Protein AF-A0A9P7GFZ6-F1 (afdb_monomer_lite)

pLDDT: mean 76.12, std 19.11, range [41.59, 96.75]

Sequence (183 aa):
ELFGAGADVANDGDVITSVVAVSLGPPPAAPASAPAAAATAALSIDDDQTDEDVDEEPVVALRHLRLRDYNPYAVSECAREAEDHESRHNSDHGPGRYGGHWTKGKGKGVEQVSWGTPRVVTEPTITNVRGVFQRDVTSRLPYVEVVSAEKFAVTDVMMDDSRLLLLKRGASGKLKRVDVLTM

Secondary structure (DSSP, 8-state):
------------------------PPPPPPPPPPPPPP---------------------PPPEEEEEEE--HHHHHHHHHHHHHHHHHHTT-----------------------TT--EEE-SPEEE--TTSSSS-EEE---EEEEEEEEEE--SEEEEETTEEEEEEE-TTS-EEEEEEEE-

Structure (mmCIF, N/CA/C/O backbone):
data_AF-A0A9P7GFZ6-F1
#
_entry.id   AF-A0A9P7GFZ6-F1
#
loop_
_atom_site.group_PDB
_atom_site.id
_atom_site.type_symbol
_atom_site.label_atom_id
_atom_site.label_alt_id
_atom_site.label_comp_id
_atom_site.label_asym_id
_atom_site.label_entity_id
_atom_site.label_seq_id
_atom_site.pdbx_PDB_ins_code
_atom_site.Cartn_x
_atom_site.Cartn_y
_atom_site.Cartn_z
_atom_site.occupancy
_atom_site.B_iso_or_equiv
_atom_site.auth_seq_id
_atom_site.auth_comp_id
_atom_site.auth_asym_id
_atom_site.auth_atom_id
_atom_site.pdbx_PDB_model_num
ATOM 1 N N . GLU A 1 1 ? 49.355 -1.752 -41.390 1.00 46.69 1 GLU A N 1
ATOM 2 C CA . GLU A 1 1 ? 48.531 -0.534 -41.246 1.00 46.69 1 GLU A CA 1
ATOM 3 C C . GLU A 1 1 ? 47.368 -0.874 -40.319 1.00 46.69 1 GLU A C 1
ATOM 5 O O . GLU A 1 1 ? 46.604 -1.773 -40.623 1.00 46.69 1 GLU A O 1
ATOM 10 N N . LEU A 1 2 ? 47.525 -0.516 -39.041 1.00 53.84 2 LEU A N 1
ATOM 11 C CA . LEU A 1 2 ? 46.698 0.458 -38.302 1.00 53.84 2 LEU A CA 1
ATOM 12 C C . LEU A 1 2 ? 45.518 -0.198 -37.559 1.00 53.84 2 LEU A C 1
ATOM 14 O O . LEU A 1 2 ? 44.380 -0.195 -38.013 1.00 53.84 2 LEU A O 1
ATOM 18 N N . PHE A 1 3 ? 45.825 -0.729 -36.369 1.00 50.31 3 PHE A N 1
ATOM 19 C CA . PHE A 1 3 ? 44.852 -0.926 -35.294 1.00 50.31 3 PHE A CA 1
ATOM 20 C C . PHE A 1 3 ? 44.505 0.450 -34.709 1.00 50.31 3 PHE A C 1
ATOM 22 O O . PHE A 1 3 ? 45.379 1.132 -34.173 1.00 50.31 3 PHE A O 1
ATOM 29 N N . GLY A 1 4 ? 43.248 0.869 -34.856 1.00 51.09 4 GLY A N 1
ATOM 30 C CA . GLY A 1 4 ? 42.714 2.095 -34.269 1.00 51.09 4 GLY A CA 1
ATOM 31 C C . GLY A 1 4 ? 42.323 1.873 -32.812 1.00 51.09 4 GLY A C 1
ATOM 32 O O . GLY A 1 4 ? 41.403 1.112 -32.522 1.00 51.09 4 GLY A O 1
ATOM 33 N N . ALA A 1 5 ? 43.057 2.531 -31.922 1.00 52.06 5 ALA A N 1
ATOM 34 C CA . ALA A 1 5 ? 42.802 2.645 -30.496 1.00 52.06 5 ALA A CA 1
ATOM 35 C C . ALA A 1 5 ? 41.829 3.798 -30.186 1.00 52.06 5 ALA A C 1
ATOM 37 O O . ALA A 1 5 ? 41.770 4.773 -30.933 1.00 52.06 5 ALA A O 1
ATOM 38 N N . GLY A 1 6 ? 41.179 3.720 -29.021 1.00 47.19 6 GLY A N 1
ATOM 39 C CA . GLY A 1 6 ? 40.825 4.902 -28.230 1.00 47.19 6 GLY A CA 1
ATOM 40 C C . GLY A 1 6 ? 39.340 5.247 -28.163 1.00 47.19 6 GLY A C 1
ATOM 41 O O . GLY A 1 6 ? 38.829 5.983 -29.000 1.00 47.19 6 GLY A O 1
ATOM 42 N N . ALA A 1 7 ? 38.681 4.802 -27.095 1.00 54.53 7 ALA A N 1
ATOM 43 C CA . ALA A 1 7 ? 37.520 5.488 -26.538 1.00 54.53 7 ALA A CA 1
ATOM 44 C C . ALA A 1 7 ? 37.674 5.507 -25.011 1.00 54.53 7 ALA A C 1
ATOM 46 O O . ALA A 1 7 ? 37.246 4.589 -24.314 1.00 54.53 7 ALA A O 1
ATOM 47 N N . ASP A 1 8 ? 38.352 6.542 -24.519 1.00 51.69 8 ASP A N 1
ATOM 48 C CA . ASP A 1 8 ? 38.373 6.912 -23.108 1.00 51.69 8 ASP A CA 1
ATOM 49 C C . ASP A 1 8 ? 36.999 7.483 -22.736 1.00 51.69 8 ASP A C 1
ATOM 51 O O . ASP A 1 8 ? 36.622 8.573 -23.169 1.00 51.69 8 ASP A O 1
ATOM 55 N N . VAL A 1 9 ? 36.233 6.739 -21.938 1.00 62.69 9 VAL A N 1
ATOM 56 C CA . VAL A 1 9 ? 35.044 7.257 -21.253 1.00 62.69 9 VAL A CA 1
ATOM 57 C C . VAL A 1 9 ? 35.479 7.655 -19.848 1.00 62.69 9 VAL A C 1
ATOM 59 O O . VAL A 1 9 ? 35.617 6.816 -18.960 1.00 62.69 9 VAL A O 1
ATOM 62 N N . ALA A 1 10 ? 35.729 8.951 -19.667 1.00 52.72 10 ALA A N 1
ATOM 63 C CA . ALA A 1 10 ? 35.908 9.558 -18.358 1.00 52.72 10 ALA A CA 1
ATOM 64 C C . ALA A 1 10 ? 34.576 9.493 -17.596 1.00 52.72 10 ALA A C 1
ATOM 66 O O . ALA A 1 10 ? 33.598 10.139 -17.969 1.00 52.72 10 ALA A O 1
ATOM 67 N N . ASN A 1 11 ? 34.540 8.670 -16.551 1.00 52.69 11 ASN A N 1
ATOM 68 C CA . ASN A 1 11 ? 33.437 8.579 -15.605 1.00 52.69 11 ASN A CA 1
ATOM 69 C C . ASN A 1 11 ? 33.873 9.278 -14.310 1.00 52.69 11 ASN A C 1
ATOM 71 O O . ASN A 1 11 ? 34.375 8.629 -13.393 1.00 52.69 11 ASN A O 1
ATOM 75 N N . ASP A 1 12 ? 33.729 10.603 -14.253 1.00 49.19 12 ASP A N 1
ATOM 76 C CA . ASP A 1 12 ? 33.887 11.373 -13.014 1.00 49.19 12 ASP A CA 1
ATOM 77 C C . ASP A 1 12 ? 32.634 11.182 -12.150 1.00 49.19 12 ASP A C 1
ATOM 79 O O . ASP A 1 12 ? 31.696 11.980 -12.137 1.00 49.19 12 ASP A O 1
ATOM 83 N N . GLY A 1 13 ? 32.605 10.044 -11.457 1.00 45.97 13 GLY A N 1
ATOM 84 C CA . GLY A 1 13 ? 31.629 9.735 -10.425 1.00 45.97 13 GLY A CA 1
ATOM 85 C C . GLY A 1 13 ? 31.933 10.509 -9.149 1.00 45.97 13 GLY A C 1
ATOM 86 O O . GLY A 1 13 ? 32.557 9.973 -8.236 1.00 45.97 13 GLY A O 1
ATOM 87 N N . ASP A 1 14 ? 31.449 11.746 -9.060 1.00 47.69 14 ASP A N 1
ATOM 88 C CA . ASP A 1 14 ? 31.382 12.480 -7.796 1.00 47.69 14 ASP A CA 1
ATOM 89 C C . ASP A 1 14 ? 30.144 12.009 -7.009 1.00 47.69 14 ASP A C 1
ATOM 91 O O . ASP A 1 14 ? 29.077 12.628 -6.990 1.00 47.69 14 ASP A O 1
ATOM 95 N N . VAL A 1 15 ? 30.251 10.815 -6.417 1.00 48.47 15 VAL A N 1
ATOM 96 C CA . VAL A 1 15 ? 29.259 10.291 -5.472 1.00 48.47 15 VAL A CA 1
ATOM 97 C C . VAL A 1 15 ? 29.505 10.975 -4.133 1.00 48.47 15 VAL A C 1
ATOM 99 O O . VAL A 1 15 ? 30.250 10.495 -3.280 1.00 48.47 15 VAL A O 1
ATOM 102 N N . ILE A 1 16 ? 28.858 12.121 -3.943 1.00 46.62 16 ILE A N 1
ATOM 103 C CA . ILE A 1 16 ? 28.856 12.839 -2.671 1.00 46.62 16 ILE A CA 1
ATOM 104 C C . ILE A 1 16 ? 27.973 12.062 -1.682 1.00 46.62 16 ILE A C 1
ATOM 106 O O . ILE A 1 16 ? 26.797 12.368 -1.475 1.00 46.62 16 ILE A O 1
ATOM 110 N N . THR A 1 17 ? 28.528 11.026 -1.053 1.00 48.56 17 THR A N 1
ATOM 111 C CA . THR A 1 17 ? 27.963 10.416 0.159 1.00 48.56 17 THR A CA 1
ATOM 112 C C . THR A 1 17 ? 28.033 11.437 1.293 1.00 48.56 17 THR A C 1
ATOM 114 O O . THR A 1 17 ? 29.009 11.521 2.034 1.00 48.56 17 THR A O 1
ATOM 117 N N . SER A 1 18 ? 26.993 12.262 1.414 1.00 48.00 18 SER A N 1
ATOM 118 C CA . SER A 1 18 ? 26.799 13.139 2.566 1.00 48.00 18 SER A CA 1
ATOM 119 C C . SER A 1 18 ? 26.448 12.283 3.784 1.00 48.00 18 SER A C 1
ATOM 121 O O . SER A 1 18 ? 25.297 11.911 4.007 1.00 48.00 18 SER A O 1
ATOM 123 N N . VAL A 1 19 ? 27.467 11.933 4.567 1.00 44.16 19 VAL A N 1
ATOM 124 C CA . VAL A 1 19 ? 27.297 11.350 5.899 1.00 44.16 19 VAL A CA 1
ATOM 125 C C . VAL A 1 19 ? 26.906 12.490 6.836 1.00 44.16 19 VAL A C 1
ATOM 127 O O . VAL A 1 19 ? 27.751 13.227 7.341 1.00 44.16 19 VAL A O 1
ATOM 130 N N . VAL A 1 20 ? 25.602 12.679 7.041 1.00 47.97 20 VAL A N 1
ATOM 131 C CA . VAL A 1 20 ? 25.098 13.584 8.076 1.00 47.97 20 VAL A CA 1
ATOM 132 C C . VAL A 1 20 ? 25.353 12.918 9.424 1.00 47.97 20 VAL A C 1
ATOM 134 O O . VAL A 1 20 ? 24.628 12.014 9.835 1.00 47.97 20 VAL A O 1
ATOM 137 N N . ALA A 1 21 ? 26.407 13.356 10.108 1.00 41.59 21 ALA A N 1
ATOM 138 C CA . ALA A 1 21 ? 26.644 13.011 11.500 1.00 41.59 21 ALA A CA 1
ATOM 139 C C . ALA A 1 21 ? 25.487 13.566 12.348 1.00 41.59 21 ALA A C 1
ATOM 141 O O . ALA A 1 21 ? 25.391 14.769 12.598 1.00 41.59 21 ALA A O 1
ATOM 142 N N . VAL A 1 22 ? 24.579 12.685 12.768 1.00 47.12 22 VAL A N 1
ATOM 143 C CA . VAL A 1 22 ? 23.537 13.009 13.744 1.00 47.12 22 VAL A CA 1
ATOM 144 C C . VAL A 1 22 ? 24.217 13.112 15.105 1.00 47.12 22 VAL A C 1
ATOM 146 O O . VAL A 1 22 ? 24.508 12.110 15.752 1.00 47.12 22 VAL A O 1
ATOM 149 N N . SER A 1 23 ? 24.516 14.343 15.518 1.00 52.78 23 SER A N 1
ATOM 150 C CA . SER A 1 23 ? 24.940 14.647 16.882 1.00 52.78 23 SER A CA 1
ATOM 151 C C . SER A 1 23 ? 23.769 14.368 17.824 1.00 52.78 23 SER A C 1
ATOM 153 O O . SER A 1 23 ? 22.806 15.134 17.891 1.00 52.78 23 SER A O 1
ATOM 155 N N . LEU A 1 24 ? 23.818 13.220 18.500 1.00 48.19 24 LEU A N 1
ATOM 156 C CA . LEU A 1 24 ? 22.898 12.867 19.573 1.00 48.19 24 LEU A CA 1
ATOM 157 C C . LEU A 1 24 ? 23.228 13.758 20.773 1.00 48.19 24 LEU A C 1
ATOM 159 O O . LEU A 1 24 ? 24.209 13.535 21.481 1.00 48.19 24 LEU A O 1
ATOM 163 N N . GLY A 1 25 ? 22.431 14.810 20.962 1.00 70.44 25 GLY A N 1
ATOM 164 C CA . GLY A 1 25 ? 22.487 15.631 22.166 1.00 70.44 25 GLY A CA 1
ATOM 165 C C . GLY A 1 25 ? 22.250 14.793 23.433 1.00 70.44 25 GLY A C 1
ATOM 166 O O . GLY A 1 25 ? 21.650 13.716 23.359 1.00 70.44 25 GLY A O 1
ATOM 167 N N . PRO A 1 26 ? 22.726 15.265 24.598 1.00 74.88 26 PRO A N 1
ATOM 168 C CA . PRO A 1 26 ? 22.585 14.543 25.855 1.00 74.88 26 PRO A CA 1
ATOM 169 C C . PRO A 1 26 ? 21.102 14.299 26.193 1.00 74.88 26 PRO A C 1
ATOM 171 O O . PRO A 1 26 ? 20.264 15.170 25.941 1.00 74.88 26 PRO A O 1
ATOM 174 N N . PRO A 1 27 ? 20.766 13.125 26.759 1.00 69.81 27 PRO A N 1
ATOM 175 C CA . PRO A 1 27 ? 19.390 12.767 27.074 1.00 69.81 27 PRO A CA 1
ATOM 176 C C . PRO A 1 27 ? 18.794 13.721 28.124 1.00 69.81 27 PRO A C 1
ATOM 178 O O . PRO A 1 27 ? 19.498 14.124 29.056 1.00 69.81 27 PRO A O 1
ATOM 181 N N . PRO A 1 28 ? 17.499 14.072 28.020 1.00 71.88 28 PRO A N 1
ATOM 182 C CA . PRO A 1 28 ? 16.813 14.817 29.066 1.00 71.88 28 PRO A CA 1
ATOM 183 C C . PRO A 1 28 ? 16.753 13.986 30.355 1.00 71.88 28 PRO A C 1
ATOM 185 O O . PRO A 1 28 ? 16.447 12.793 30.334 1.00 71.88 28 PRO A O 1
ATOM 188 N N . ALA A 1 29 ? 17.064 14.630 31.481 1.00 70.38 29 ALA A N 1
ATOM 189 C CA . ALA A 1 29 ? 17.036 14.027 32.807 1.00 70.38 29 ALA A CA 1
ATOM 190 C C . ALA A 1 29 ? 15.639 13.472 33.136 1.00 70.38 29 ALA A C 1
ATOM 192 O O . ALA A 1 29 ? 14.630 14.164 32.994 1.00 70.38 29 ALA A O 1
ATOM 193 N N . ALA A 1 30 ? 15.599 12.214 33.577 1.00 69.69 30 ALA A N 1
ATOM 194 C CA . ALA A 1 30 ? 14.380 11.518 33.965 1.00 69.69 30 ALA A CA 1
ATOM 195 C C . ALA A 1 30 ? 13.687 12.212 35.159 1.00 69.69 30 ALA A C 1
ATOM 197 O O . ALA A 1 30 ? 14.366 12.560 36.131 1.00 69.69 30 ALA A O 1
ATOM 198 N N . PRO A 1 31 ? 12.352 12.390 35.142 1.00 67.31 31 PRO A N 1
ATOM 199 C CA . PRO A 1 31 ? 11.617 12.846 36.314 1.00 67.31 31 PRO A CA 1
ATOM 200 C C . PRO A 1 31 ? 11.552 11.739 37.377 1.00 67.31 31 PRO A C 1
ATOM 202 O O . PRO A 1 31 ? 11.287 10.573 37.085 1.00 67.31 31 PRO A O 1
ATOM 205 N N . ALA A 1 32 ? 11.817 12.133 38.622 1.00 61.44 32 ALA A N 1
ATOM 206 C CA . ALA A 1 32 ? 11.846 11.272 39.793 1.00 61.44 32 ALA A CA 1
ATOM 207 C C . ALA A 1 32 ? 10.493 10.583 40.051 1.00 61.44 32 ALA A C 1
ATOM 209 O O . ALA A 1 32 ? 9.434 11.208 40.045 1.00 61.44 32 ALA A O 1
ATOM 210 N N . SER A 1 33 ? 10.573 9.279 40.316 1.00 56.53 33 SER A N 1
ATOM 211 C CA . SER A 1 33 ? 9.474 8.394 40.695 1.00 56.53 33 SER A CA 1
ATOM 212 C C . SER A 1 33 ? 8.893 8.784 42.060 1.00 56.53 33 SER A C 1
ATOM 214 O O . SER A 1 33 ? 9.604 8.763 43.063 1.00 56.53 33 SER A O 1
ATOM 216 N N . ALA A 1 34 ? 7.595 9.089 42.112 1.00 63.62 34 ALA A N 1
ATOM 217 C CA . ALA A 1 34 ? 6.839 9.236 43.355 1.00 63.62 34 ALA A CA 1
ATOM 218 C C . ALA A 1 34 ? 6.193 7.891 43.760 1.00 63.62 34 ALA A C 1
ATOM 220 O O . ALA A 1 34 ? 5.711 7.171 42.883 1.00 63.62 34 ALA A O 1
ATOM 221 N N . PRO A 1 35 ? 6.150 7.529 45.057 1.00 64.88 35 PRO A N 1
ATOM 222 C CA . PRO A 1 35 ? 5.451 6.336 45.525 1.00 64.88 35 PRO A CA 1
ATOM 223 C C . PRO A 1 35 ? 3.950 6.622 45.701 1.00 64.88 35 PRO A C 1
ATOM 225 O O . PRO A 1 35 ? 3.561 7.457 46.516 1.00 64.88 35 PRO A O 1
ATOM 228 N N . ALA A 1 36 ? 3.098 5.919 44.950 1.00 54.34 36 ALA A N 1
ATOM 229 C CA . ALA A 1 36 ? 1.649 5.954 45.139 1.00 54.34 36 ALA A CA 1
ATOM 230 C C . ALA A 1 36 ? 1.230 4.903 46.180 1.00 54.34 36 ALA A C 1
ATOM 232 O O . ALA A 1 36 ? 1.458 3.705 46.007 1.00 54.34 36 ALA A O 1
ATOM 233 N N . ALA A 1 37 ? 0.648 5.384 47.278 1.00 50.19 37 ALA A N 1
ATOM 234 C CA . ALA A 1 37 ? 0.127 4.590 48.380 1.00 50.19 37 ALA A CA 1
ATOM 235 C C . ALA A 1 37 ? -1.173 3.859 48.005 1.00 50.19 37 ALA A C 1
ATOM 237 O O . ALA A 1 37 ? -2.007 4.364 47.255 1.00 50.19 37 ALA A O 1
ATOM 238 N N . ALA A 1 38 ? -1.321 2.667 48.578 1.00 59.56 38 ALA A N 1
ATOM 239 C CA . ALA A 1 38 ? -2.474 1.790 48.466 1.00 59.56 38 ALA A CA 1
ATOM 240 C C . ALA A 1 38 ? -3.727 2.364 49.149 1.00 59.56 38 ALA A C 1
ATOM 242 O O . ALA A 1 38 ? -3.653 2.875 50.265 1.00 59.56 38 ALA A O 1
ATOM 243 N N . ALA A 1 39 ? -4.887 2.171 48.519 1.00 50.94 39 ALA A N 1
ATOM 244 C CA . ALA A 1 39 ? -6.184 2.194 49.186 1.00 50.94 39 ALA A CA 1
ATOM 245 C C . ALA A 1 39 ? -7.134 1.203 48.494 1.00 50.94 39 ALA A C 1
ATOM 247 O O . ALA A 1 39 ? -7.721 1.483 47.452 1.00 50.94 39 ALA A O 1
ATOM 248 N N . THR A 1 40 ? -7.246 0.015 49.083 1.00 53.53 40 THR A N 1
ATOM 249 C CA . THR A 1 40 ? -8.297 -0.976 48.833 1.00 53.53 40 THR A CA 1
ATOM 250 C C . THR A 1 40 ? -9.601 -0.488 49.457 1.00 53.53 40 THR A C 1
ATOM 252 O O . THR A 1 40 ? -9.716 -0.446 50.680 1.00 53.53 40 THR A O 1
ATOM 255 N N . ALA A 1 41 ? -10.587 -0.155 48.626 1.00 53.91 41 ALA A N 1
ATOM 256 C CA . ALA A 1 41 ? -11.975 0.015 49.038 1.00 53.91 41 ALA A CA 1
ATOM 257 C C . ALA A 1 41 ? -12.834 -0.976 48.244 1.00 53.91 41 ALA A C 1
ATOM 259 O O . ALA A 1 41 ? -12.891 -0.923 47.017 1.00 53.91 41 ALA A O 1
ATOM 260 N N . ALA A 1 42 ? -13.444 -1.917 48.964 1.00 55.69 42 ALA A N 1
ATOM 261 C CA . ALA A 1 42 ? -14.401 -2.873 48.435 1.00 55.69 42 ALA A CA 1
ATOM 262 C C . ALA A 1 42 ? -15.738 -2.159 48.188 1.00 55.69 42 ALA A C 1
ATOM 264 O O . ALA A 1 42 ? -16.342 -1.640 49.126 1.00 55.69 42 ALA A O 1
ATOM 265 N N . LEU A 1 43 ? -16.177 -2.134 46.931 1.00 52.75 43 LEU A N 1
ATOM 266 C CA . LEU A 1 43 ? -17.510 -1.702 46.522 1.00 52.75 43 LEU A CA 1
ATOM 267 C C . LEU A 1 43 ? -18.275 -2.929 46.026 1.00 52.75 43 LEU A C 1
ATOM 269 O O . LEU A 1 43 ? -17.923 -3.532 45.015 1.00 52.75 43 LEU A O 1
ATOM 273 N N . SER A 1 44 ? -19.295 -3.302 46.789 1.00 60.44 44 SER A N 1
ATOM 274 C CA . SER A 1 44 ? -20.381 -4.196 46.400 1.00 60.44 44 SER A CA 1
ATOM 275 C C . SER A 1 44 ? -21.237 -3.501 45.338 1.00 60.44 44 SER A C 1
ATOM 277 O O . SER A 1 44 ? -21.773 -2.425 45.603 1.00 60.44 44 SER A O 1
ATOM 279 N N . ILE A 1 45 ? -21.315 -4.092 44.144 1.00 65.38 45 ILE A N 1
ATOM 280 C CA . ILE A 1 45 ? -22.154 -3.630 43.033 1.00 65.38 45 ILE A CA 1
ATOM 281 C C . ILE A 1 45 ? -23.307 -4.625 42.897 1.00 65.38 45 ILE A C 1
ATOM 283 O O . ILE A 1 45 ? -23.086 -5.785 42.552 1.00 65.38 45 ILE A O 1
ATOM 287 N N . ASP A 1 46 ? -24.501 -4.145 43.234 1.00 57.91 46 ASP A N 1
ATOM 288 C CA . ASP A 1 46 ? -25.790 -4.800 43.037 1.00 57.91 46 ASP A CA 1
ATOM 289 C C . ASP A 1 46 ? -26.234 -4.728 41.562 1.00 57.91 46 ASP A C 1
ATOM 291 O O . ASP A 1 46 ? -26.131 -3.682 40.922 1.00 57.91 46 ASP A O 1
ATOM 295 N N . ASP A 1 47 ? -26.702 -5.882 41.082 1.00 56.12 47 ASP A N 1
ATOM 296 C CA . ASP A 1 47 ? -27.802 -6.158 40.145 1.00 56.12 47 ASP A CA 1
ATOM 297 C C . ASP A 1 47 ? -28.072 -5.248 38.923 1.00 56.12 47 ASP A C 1
ATOM 299 O O . ASP A 1 47 ? -28.661 -4.172 38.998 1.00 56.12 47 ASP A O 1
ATOM 303 N N . ASP A 1 48 ? -27.724 -5.818 37.765 1.00 61.97 48 ASP A N 1
ATOM 304 C CA . ASP A 1 48 ? -28.668 -6.226 36.709 1.00 61.97 48 ASP A CA 1
ATOM 305 C C . ASP A 1 48 ? -29.578 -5.160 36.071 1.00 61.97 48 ASP A C 1
ATOM 307 O O . ASP A 1 48 ? -30.805 -5.196 36.152 1.00 61.97 48 ASP A O 1
ATOM 311 N N . GLN A 1 49 ? -28.961 -4.262 35.304 1.00 55.97 49 GLN A N 1
ATOM 312 C CA . GLN A 1 49 ? -29.587 -3.696 34.107 1.00 55.97 49 GLN A CA 1
ATOM 313 C C . GLN A 1 49 ? -28.612 -3.840 32.940 1.00 55.97 49 GLN A C 1
ATOM 315 O O . GLN A 1 49 ? 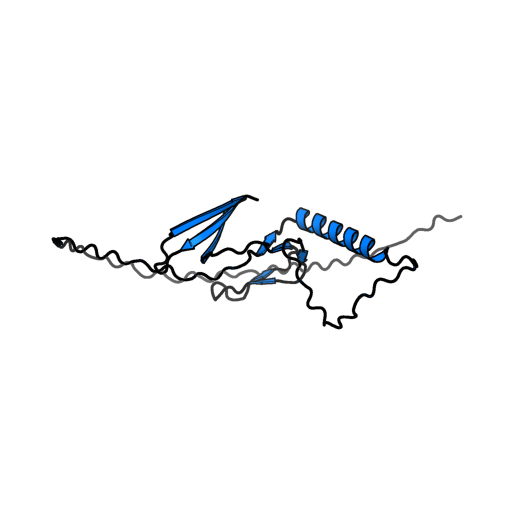-27.740 -3.003 32.719 1.00 55.97 49 GLN A O 1
ATOM 320 N N . THR A 1 50 ? -28.731 -4.950 32.212 1.00 61.31 50 THR A N 1
ATOM 321 C CA . THR A 1 50 ? -28.114 -5.098 30.891 1.00 61.31 50 THR A CA 1
ATOM 322 C C . THR A 1 50 ? -28.981 -4.359 29.878 1.00 61.31 50 THR A C 1
ATOM 324 O O . THR A 1 50 ? -29.726 -4.957 29.106 1.00 61.31 50 THR A O 1
ATOM 327 N N . ASP A 1 51 ? -28.904 -3.027 29.907 1.00 61.72 51 ASP A N 1
ATOM 328 C CA . ASP A 1 51 ? -29.214 -2.243 28.719 1.00 61.72 51 ASP A CA 1
ATOM 329 C C . ASP A 1 51 ? -28.245 -2.736 27.639 1.00 61.72 51 ASP A C 1
ATOM 331 O O . ASP A 1 51 ? -27.034 -2.516 27.714 1.00 61.72 51 ASP A O 1
ATOM 335 N N . GLU A 1 52 ? -28.757 -3.520 26.689 1.00 68.62 52 GLU A N 1
ATOM 336 C CA . GLU A 1 52 ? -28.024 -3.885 25.484 1.00 68.62 52 GLU A CA 1
ATOM 337 C C . GLU A 1 52 ? -27.821 -2.599 24.681 1.00 68.62 52 GLU A C 1
ATOM 339 O O . GLU A 1 52 ? -28.594 -2.276 23.779 1.00 68.62 52 GLU A O 1
ATOM 344 N N . ASP A 1 53 ? -26.799 -1.830 25.062 1.00 66.75 53 ASP A N 1
ATOM 345 C CA . ASP A 1 53 ? -26.256 -0.738 24.277 1.00 66.75 53 ASP A CA 1
ATOM 346 C C . ASP A 1 53 ? -25.905 -1.325 22.911 1.00 66.75 53 ASP A C 1
ATOM 348 O O . ASP A 1 53 ? -24.884 -1.993 22.723 1.00 66.75 53 ASP A O 1
ATOM 352 N N . VAL A 1 54 ? -26.814 -1.136 21.955 1.00 72.31 54 VAL A N 1
ATOM 353 C CA . VAL A 1 54 ? -26.590 -1.465 20.555 1.00 72.31 54 VAL A CA 1
ATOM 354 C C . VAL A 1 54 ? -25.473 -0.537 20.102 1.00 72.31 54 VAL A C 1
ATOM 356 O O . VAL A 1 54 ? -25.718 0.603 19.718 1.00 72.31 54 VAL A O 1
ATOM 359 N N . ASP A 1 55 ? -24.236 -1.019 20.224 1.00 68.50 55 ASP A N 1
ATOM 360 C CA . ASP A 1 55 ? -23.020 -0.359 19.768 1.00 68.50 55 ASP A CA 1
ATOM 361 C C . ASP A 1 55 ? -23.171 -0.046 18.272 1.00 68.50 55 ASP A C 1
ATOM 363 O O . ASP A 1 55 ? -22.821 -0.864 17.413 1.00 68.50 55 ASP A O 1
ATOM 367 N N . GLU A 1 56 ? -23.702 1.135 17.941 1.00 76.00 56 GLU A N 1
ATOM 368 C CA . GLU A 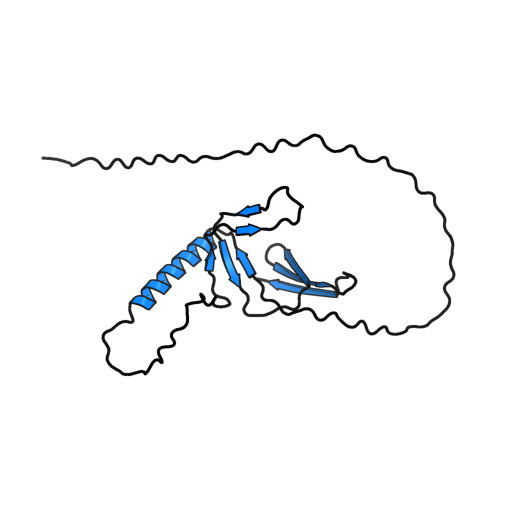1 56 ? -23.756 1.619 16.566 1.00 76.00 56 GLU A CA 1
ATOM 369 C C . GLU A 1 56 ? -22.325 1.646 16.027 1.00 76.00 56 GLU A C 1
ATOM 371 O O . GLU A 1 56 ? -21.461 2.413 16.470 1.00 76.00 56 GLU A O 1
ATOM 376 N N . GLU A 1 57 ? -22.036 0.743 15.088 1.00 70.62 57 GLU A N 1
ATOM 377 C CA . GLU A 1 57 ? -20.709 0.676 14.508 1.00 70.62 57 GLU A CA 1
ATOM 378 C C . GLU A 1 57 ? -20.420 1.977 13.755 1.00 70.62 57 GLU A C 1
ATOM 380 O O . GLU A 1 57 ? -21.210 2.384 12.896 1.00 70.62 57 GLU A O 1
ATOM 385 N N . PRO A 1 58 ? -19.276 2.632 14.023 1.00 75.25 58 PRO A N 1
ATOM 386 C CA . PRO A 1 58 ? -18.910 3.817 13.273 1.00 75.25 58 PRO A CA 1
ATOM 387 C C . PRO A 1 58 ? -18.809 3.451 11.791 1.00 75.25 58 PRO A C 1
ATOM 389 O O . PRO A 1 58 ? -18.137 2.486 11.421 1.00 75.25 58 PRO A O 1
ATOM 392 N N . VAL A 1 59 ? -19.464 4.234 10.934 1.00 82.81 59 VAL A N 1
ATOM 393 C CA . VAL A 1 59 ? -19.434 4.027 9.483 1.00 82.81 59 VAL A CA 1
ATOM 394 C C . VAL A 1 59 ? -18.015 4.297 8.974 1.00 82.81 59 VAL A C 1
ATOM 396 O O . VAL A 1 59 ? -17.614 5.439 8.744 1.00 82.81 59 VAL A O 1
ATOM 399 N N . VAL A 1 60 ? -17.223 3.236 8.812 1.00 86.69 60 VAL A N 1
ATOM 400 C CA . VAL A 1 60 ? -15.861 3.327 8.275 1.00 86.69 60 VAL A CA 1
ATOM 401 C C . VAL A 1 60 ? -15.930 3.444 6.754 1.00 86.69 60 VAL A C 1
ATOM 403 O O . VAL A 1 60 ? -16.431 2.555 6.066 1.00 86.69 60 VAL A O 1
ATOM 406 N N . ALA A 1 61 ? -15.398 4.539 6.209 1.00 91.06 61 ALA A N 1
ATOM 407 C CA . ALA A 1 61 ? -15.327 4.735 4.765 1.00 91.06 61 ALA A CA 1
ATOM 408 C C . ALA A 1 61 ? -14.460 3.655 4.092 1.00 91.06 61 ALA A C 1
ATOM 410 O O . ALA A 1 61 ? -13.336 3.392 4.522 1.00 91.06 61 ALA A O 1
ATOM 411 N N . LEU A 1 62 ? -14.967 3.085 2.998 1.00 94.19 62 LEU A N 1
ATOM 412 C CA . LEU A 1 62 ? -14.262 2.115 2.162 1.00 94.19 62 LEU A CA 1
ATOM 413 C C . LEU A 1 62 ? -13.082 2.768 1.423 1.00 94.19 62 LEU A C 1
ATOM 415 O O . LEU A 1 62 ? -13.256 3.793 0.760 1.00 94.19 62 LEU A O 1
ATOM 419 N N . ARG A 1 63 ? -11.890 2.164 1.498 1.00 93.62 63 ARG A N 1
ATOM 420 C CA . ARG A 1 63 ? -10.650 2.688 0.890 1.00 93.62 63 ARG A CA 1
ATOM 421 C C . ARG A 1 63 ? -9.909 1.615 0.098 1.00 93.62 63 ARG A C 1
ATOM 423 O O . ARG A 1 63 ? -9.951 0.447 0.461 1.00 93.62 63 ARG A O 1
ATOM 430 N N . HIS A 1 64 ? -9.209 2.019 -0.956 1.00 93.94 64 HIS A N 1
ATOM 431 C CA . HIS A 1 64 ? -8.266 1.144 -1.654 1.00 93.94 64 HIS A CA 1
ATOM 432 C C . HIS A 1 64 ? -6.953 1.048 -0.870 1.00 93.94 64 HIS A C 1
ATOM 434 O O . HIS A 1 64 ? -6.527 2.024 -0.246 1.00 93.94 64 HIS A O 1
ATOM 440 N N . LEU A 1 65 ? -6.307 -0.114 -0.921 1.00 93.81 65 LEU A N 1
ATOM 441 C CA . LEU A 1 65 ? -4.964 -0.321 -0.391 1.00 93.81 65 LEU A CA 1
ATOM 442 C C . LEU A 1 65 ? -3.943 0.078 -1.451 1.00 93.81 65 LEU A C 1
ATOM 444 O O . LEU A 1 65 ? -4.091 -0.269 -2.619 1.00 93.81 65 LEU A O 1
ATOM 448 N N . ARG A 1 66 ? -2.904 0.800 -1.036 1.00 93.38 66 ARG A N 1
ATOM 449 C CA . ARG A 1 66 ? -1.770 1.179 -1.883 1.00 93.38 66 ARG A CA 1
ATOM 450 C C . ARG A 1 66 ? -0.520 0.532 -1.309 1.00 93.38 66 ARG A C 1
ATOM 452 O O . ARG A 1 66 ? -0.071 0.918 -0.232 1.00 93.38 66 ARG A O 1
ATOM 459 N N . LEU A 1 67 ? -0.000 -0.457 -2.022 1.00 92.44 67 LEU A N 1
ATOM 460 C CA . LEU A 1 67 ? 1.186 -1.219 -1.657 1.00 92.44 67 LEU A CA 1
ATOM 461 C C . LEU A 1 67 ? 2.403 -0.617 -2.345 1.00 92.44 67 LEU A C 1
ATOM 463 O O . LEU A 1 67 ? 2.328 -0.231 -3.510 1.00 92.44 67 LEU A O 1
ATOM 467 N N . ARG A 1 68 ? 3.502 -0.514 -1.599 1.00 93.75 68 ARG A N 1
ATOM 468 C CA . ARG A 1 68 ? 4.793 -0.032 -2.089 1.00 93.75 68 ARG A CA 1
ATOM 469 C C . ARG A 1 68 ? 5.827 -1.118 -1.837 1.00 93.75 68 ARG A C 1
ATOM 471 O O . ARG A 1 68 ? 6.153 -1.372 -0.679 1.00 93.75 68 ARG A O 1
ATOM 478 N N . ASP A 1 69 ? 6.308 -1.742 -2.901 1.00 93.75 69 ASP A N 1
ATOM 479 C CA . ASP A 1 69 ? 7.336 -2.774 -2.849 1.00 93.75 69 ASP A CA 1
ATOM 480 C C . ASP A 1 69 ? 8.686 -2.195 -3.289 1.00 93.75 69 ASP A C 1
ATOM 482 O O . ASP A 1 69 ? 8.853 -1.747 -4.422 1.00 93.75 69 ASP A O 1
ATOM 486 N N . TYR A 1 70 ? 9.649 -2.185 -2.368 1.00 93.69 70 TYR A N 1
ATOM 487 C CA . TYR A 1 70 ? 11.010 -1.690 -2.600 1.00 93.69 70 TYR A CA 1
ATOM 488 C C . TYR A 1 70 ? 11.977 -2.803 -3.034 1.00 93.69 70 TYR A C 1
ATOM 490 O O . TYR A 1 70 ? 13.190 -2.586 -3.064 1.00 93.69 70 TYR A O 1
ATOM 498 N N . ASN A 1 71 ? 11.478 -4.002 -3.344 1.00 94.00 71 ASN A N 1
ATOM 499 C CA . ASN A 1 71 ? 12.294 -5.087 -3.863 1.00 94.00 71 ASN A CA 1
ATOM 500 C C . ASN A 1 71 ? 12.900 -4.699 -5.232 1.00 94.00 71 ASN A C 1
ATOM 502 O O . ASN A 1 71 ? 12.156 -4.489 -6.195 1.00 94.00 71 ASN A O 1
ATOM 506 N N . PRO A 1 72 ? 14.240 -4.640 -5.370 1.00 95.25 72 PRO A N 1
ATOM 507 C CA . PRO A 1 72 ? 14.883 -4.222 -6.617 1.00 95.25 72 PRO A CA 1
ATOM 508 C C . PRO A 1 72 ? 14.572 -5.151 -7.800 1.00 95.25 72 PRO A C 1
ATOM 510 O O . PRO A 1 72 ? 14.592 -4.707 -8.950 1.00 95.25 72 PRO A O 1
ATOM 513 N N . TYR A 1 73 ? 14.260 -6.425 -7.537 1.00 96.56 73 TYR A N 1
ATOM 514 C CA . TYR A 1 73 ? 13.872 -7.371 -8.582 1.00 96.56 73 TYR A CA 1
ATOM 515 C C . TYR A 1 73 ? 12.490 -7.038 -9.145 1.00 96.56 73 TYR A C 1
ATOM 517 O O . TYR A 1 73 ? 12.354 -6.921 -10.359 1.00 96.56 73 TYR A O 1
ATOM 525 N N . ALA A 1 74 ? 11.512 -6.766 -8.276 1.00 94.44 74 ALA A N 1
ATOM 526 C CA . ALA A 1 74 ? 10.171 -6.359 -8.691 1.00 94.44 74 ALA A CA 1
ATOM 527 C C . ALA A 1 74 ? 10.207 -5.064 -9.518 1.00 94.44 74 ALA A C 1
ATOM 529 O O . ALA A 1 74 ? 9.534 -4.956 -10.541 1.00 94.44 74 ALA A O 1
ATOM 530 N N . VAL A 1 75 ? 11.041 -4.095 -9.118 1.00 96.00 75 VAL A N 1
ATOM 531 C CA . VAL A 1 75 ? 11.253 -2.851 -9.879 1.00 96.00 75 VAL A CA 1
ATOM 532 C C . VAL A 1 75 ? 11.794 -3.145 -11.277 1.00 96.00 75 VAL A C 1
ATOM 534 O O . VAL A 1 75 ? 11.285 -2.604 -12.256 1.00 96.00 75 VAL A O 1
ATOM 537 N N . SER A 1 76 ? 12.808 -4.006 -11.375 1.00 96.06 76 SER A N 1
ATOM 538 C CA . SER A 1 76 ? 13.455 -4.339 -12.650 1.00 96.06 76 SER A CA 1
ATOM 539 C C . SER A 1 76 ? 12.514 -5.096 -13.592 1.00 96.06 76 SER A C 1
ATOM 541 O O . SER A 1 76 ? 12.474 -4.813 -14.788 1.00 96.06 76 SER A O 1
ATOM 543 N N . GLU A 1 77 ? 11.735 -6.038 -13.058 1.00 95.81 77 GLU A N 1
ATOM 544 C CA . GLU A 1 77 ? 10.734 -6.790 -13.819 1.00 95.81 77 GLU A CA 1
ATOM 545 C C . GLU A 1 77 ? 9.616 -5.877 -14.323 1.00 95.81 77 GLU A C 1
ATOM 547 O O . GLU A 1 77 ? 9.347 -5.852 -15.524 1.00 95.81 77 GLU A O 1
ATOM 552 N N . CYS A 1 78 ? 9.040 -5.060 -13.438 1.00 94.56 78 CYS A N 1
ATOM 553 C CA . CYS A 1 78 ? 7.972 -4.130 -13.792 1.00 94.56 78 CYS A CA 1
ATOM 554 C C . CYS A 1 78 ? 8.432 -3.079 -14.819 1.00 94.56 78 CYS A C 1
ATOM 556 O O . CYS A 1 78 ? 7.661 -2.718 -15.707 1.00 94.56 78 CYS A O 1
ATOM 558 N N . ALA A 1 79 ? 9.681 -2.606 -14.736 1.00 93.06 79 ALA A N 1
ATOM 559 C CA . ALA A 1 79 ? 10.248 -1.687 -15.724 1.00 93.06 79 ALA A CA 1
ATOM 560 C C . ALA A 1 79 ? 10.349 -2.334 -17.116 1.00 93.06 79 ALA A C 1
ATOM 562 O O . ALA A 1 79 ? 9.931 -1.735 -18.104 1.00 93.06 79 ALA A O 1
ATOM 563 N N . ARG A 1 80 ? 10.833 -3.580 -17.193 1.00 94.06 80 ARG A N 1
ATOM 564 C CA . ARG A 1 80 ? 10.947 -4.322 -18.458 1.00 94.06 80 ARG A CA 1
ATOM 565 C C . ARG A 1 80 ? 9.581 -4.610 -19.084 1.00 94.06 80 ARG A C 1
ATOM 567 O O . ARG A 1 80 ? 9.411 -4.477 -20.291 1.00 94.06 80 ARG A O 1
ATOM 574 N N . GLU A 1 81 ? 8.599 -4.981 -18.266 1.00 91.94 81 GLU A N 1
ATOM 575 C CA . GLU A 1 81 ? 7.226 -5.205 -18.732 1.00 91.94 81 GLU A CA 1
ATOM 576 C C . GLU A 1 81 ? 6.588 -3.925 -19.286 1.00 91.94 81 GLU A C 1
ATOM 578 O O . GLU A 1 81 ? 5.881 -3.975 -20.296 1.00 91.94 81 GLU A O 1
ATOM 583 N N . ALA A 1 82 ? 6.860 -2.771 -18.669 1.00 88.00 82 ALA A N 1
ATOM 584 C CA . ALA A 1 82 ? 6.378 -1.486 -19.164 1.00 88.00 82 ALA A CA 1
ATOM 585 C C . ALA A 1 82 ? 6.934 -1.163 -20.566 1.00 88.00 82 ALA A C 1
ATOM 587 O O . ALA A 1 82 ? 6.164 -0.784 -21.452 1.00 88.00 82 ALA A O 1
ATOM 588 N N . GLU A 1 83 ? 8.232 -1.389 -20.802 1.00 89.00 83 GLU A N 1
ATOM 589 C CA . GLU A 1 83 ? 8.872 -1.201 -22.116 1.00 89.00 83 GLU A CA 1
ATOM 590 C C . GLU A 1 83 ? 8.258 -2.115 -23.196 1.00 89.00 83 GLU A C 1
ATOM 592 O O . GLU A 1 83 ? 7.944 -1.675 -24.311 1.00 89.00 83 GLU A O 1
ATOM 597 N N . ASP A 1 84 ? 8.012 -3.383 -22.853 1.00 87.62 84 ASP A N 1
ATOM 598 C CA . ASP A 1 84 ? 7.387 -4.351 -23.757 1.00 87.62 84 ASP A CA 1
ATOM 599 C C . ASP A 1 84 ? 5.960 -3.920 -24.153 1.00 87.62 84 ASP A C 1
ATOM 601 O O . ASP A 1 84 ? 5.562 -4.063 -25.317 1.00 87.62 84 ASP A O 1
ATOM 605 N N . HIS A 1 85 ? 5.186 -3.354 -23.223 1.00 82.06 85 HIS A N 1
ATOM 606 C CA . HIS A 1 85 ? 3.828 -2.870 -23.484 1.00 82.06 85 HIS A CA 1
ATOM 607 C C . HIS A 1 85 ? 3.788 -1.639 -24.404 1.00 82.06 85 HIS A C 1
ATOM 609 O O . HIS A 1 85 ? 2.936 -1.576 -25.300 1.00 82.06 85 HIS A O 1
ATOM 615 N N . GLU A 1 86 ? 4.714 -0.693 -24.240 1.00 79.94 86 GLU A N 1
ATOM 616 C CA . GLU A 1 86 ? 4.811 0.488 -25.108 1.00 79.94 86 GLU A CA 1
ATOM 617 C C . GLU A 1 86 ? 5.164 0.109 -26.554 1.00 79.94 86 GLU A C 1
ATOM 619 O O . GLU A 1 86 ? 4.587 0.648 -27.506 1.00 79.94 86 GLU A O 1
ATOM 624 N N . SER A 1 87 ? 6.049 -0.877 -26.737 1.00 80.00 87 SER A N 1
ATOM 625 C CA . SER A 1 87 ? 6.450 -1.343 -28.070 1.00 80.00 87 SER A CA 1
ATOM 626 C C . SER A 1 87 ? 5.279 -1.941 -28.866 1.00 80.00 87 SER A C 1
ATOM 628 O O . SER A 1 87 ? 5.132 -1.688 -30.067 1.00 80.00 87 SER A O 1
ATOM 630 N N . ARG A 1 88 ? 4.385 -2.679 -28.193 1.00 79.19 88 ARG A N 1
ATOM 631 C CA . ARG A 1 88 ? 3.197 -3.288 -28.810 1.00 79.19 88 ARG A CA 1
ATOM 632 C C . ARG A 1 88 ? 2.179 -2.238 -29.228 1.00 79.19 88 ARG A C 1
ATOM 634 O O . AR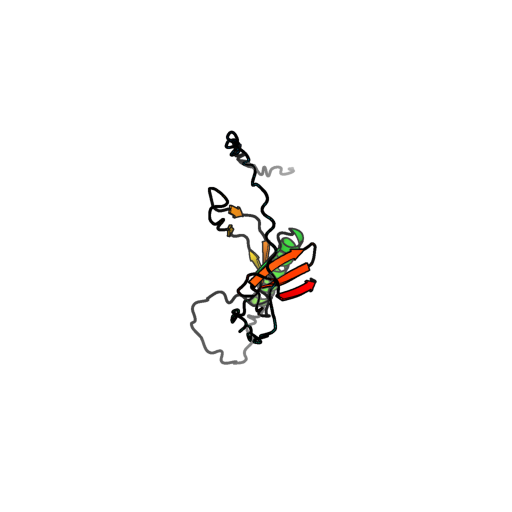G A 1 88 ? 1.655 -2.320 -30.336 1.00 79.19 88 ARG A O 1
ATOM 641 N N . HIS A 1 89 ? 1.949 -1.223 -28.398 1.00 67.81 89 HIS A N 1
ATOM 642 C CA . HIS A 1 89 ? 0.954 -0.192 -28.694 1.00 67.81 89 HIS A CA 1
ATOM 643 C C . HIS A 1 89 ? 1.353 0.715 -29.876 1.00 67.81 89 HIS A C 1
ATOM 645 O O . HIS A 1 89 ? 0.486 1.296 -30.529 1.00 67.81 89 HIS A O 1
ATOM 651 N N . ASN A 1 90 ? 2.648 0.804 -30.197 1.00 65.62 90 ASN A N 1
ATOM 652 C CA . ASN A 1 90 ? 3.148 1.579 -31.337 1.00 65.62 90 ASN A CA 1
ATOM 653 C C . ASN A 1 90 ? 3.081 0.840 -32.687 1.00 65.62 90 ASN A C 1
ATOM 655 O O . ASN A 1 90 ? 3.215 1.476 -33.732 1.00 65.62 90 ASN A O 1
ATOM 659 N N . SER A 1 91 ? 2.871 -0.482 -32.703 1.00 66.81 91 SER A N 1
ATOM 660 C CA . SER A 1 91 ? 2.887 -1.274 -33.948 1.00 66.81 91 SER A CA 1
ATOM 661 C C . SER A 1 91 ? 1.516 -1.441 -34.618 1.00 66.81 91 SER A C 1
ATOM 663 O O . SER A 1 91 ? 1.459 -1.826 -35.784 1.00 66.81 91 SER A O 1
ATOM 665 N N . ASP A 1 92 ? 0.423 -1.055 -33.950 1.00 58.47 92 ASP A N 1
ATOM 666 C CA . ASP A 1 92 ? -0.951 -1.214 -34.461 1.00 58.47 92 ASP A CA 1
ATOM 667 C C . ASP A 1 92 ? -1.454 -0.014 -35.298 1.00 58.47 92 ASP A C 1
ATOM 669 O O . ASP A 1 92 ? -2.634 0.120 -35.622 1.00 58.47 92 ASP A O 1
ATOM 673 N N . HIS A 1 93 ? -0.545 0.869 -35.721 1.00 58.41 93 HIS A N 1
ATOM 674 C CA . HIS A 1 93 ? -0.790 1.861 -36.777 1.00 58.41 93 HIS A CA 1
ATOM 675 C C . HIS A 1 93 ? -0.443 1.316 -38.166 1.00 58.41 93 HIS A C 1
ATOM 677 O O . HIS A 1 93 ? 0.148 2.000 -39.005 1.00 58.41 93 HIS A O 1
ATOM 683 N N . GLY A 1 94 ? -0.854 0.076 -38.437 1.00 53.88 94 GLY A N 1
ATOM 684 C CA . GLY A 1 94 ? -0.913 -0.421 -39.803 1.00 53.88 94 GLY A CA 1
ATOM 685 C C . GLY A 1 94 ? -1.841 0.474 -40.644 1.00 53.88 94 GLY A C 1
ATOM 686 O O . GLY A 1 94 ? -2.928 0.829 -40.181 1.00 53.88 94 GLY A O 1
ATOM 687 N N . PRO A 1 95 ? -1.471 0.850 -41.883 1.00 55.31 95 PRO A N 1
ATOM 688 C CA . PRO A 1 95 ? -2.346 1.574 -42.805 1.00 55.31 95 PRO A CA 1
ATOM 689 C C . PRO A 1 95 ? -3.452 0.637 -43.332 1.00 55.31 95 PRO A C 1
ATOM 691 O O . PRO A 1 95 ? -3.487 0.263 -44.502 1.00 55.31 95 PRO A O 1
ATOM 694 N N . GLY A 1 96 ? -4.349 0.206 -42.448 1.00 48.09 96 GLY A N 1
ATOM 695 C CA . GLY A 1 96 ? -5.386 -0.788 -42.699 1.00 48.09 96 GLY A CA 1
ATOM 696 C C . GLY A 1 96 ? -6.771 -0.175 -42.588 1.00 48.09 96 GLY A C 1
ATOM 697 O O . GLY A 1 96 ? -7.360 -0.115 -41.516 1.00 48.09 96 GLY A O 1
ATOM 698 N N . ARG A 1 97 ? -7.286 0.288 -43.725 1.00 53.88 97 ARG A N 1
ATOM 699 C CA . ARG A 1 97 ? -8.676 0.698 -43.957 1.00 53.88 97 ARG A CA 1
ATOM 700 C C . ARG A 1 97 ? -9.654 -0.301 -43.325 1.00 53.88 97 ARG A C 1
ATOM 702 O O . ARG A 1 97 ? -9.738 -1.386 -43.860 1.00 53.88 97 ARG A O 1
ATOM 709 N N . TYR A 1 98 ? -10.414 0.066 -42.295 1.00 49.16 98 TYR A N 1
ATOM 710 C CA . TYR A 1 98 ? -11.856 -0.215 -42.147 1.00 49.16 98 TYR A CA 1
ATOM 711 C C . TYR A 1 98 ? -12.394 0.651 -40.997 1.00 49.16 98 TYR A C 1
ATOM 713 O O . TYR A 1 98 ? -11.859 0.664 -39.893 1.00 49.16 98 TYR A O 1
ATOM 721 N N . GLY A 1 99 ? -13.404 1.465 -41.305 1.00 49.81 99 GLY A N 1
ATOM 722 C CA . GLY A 1 99 ? -13.899 2.533 -40.445 1.00 49.81 99 GLY A CA 1
ATOM 723 C C . GLY A 1 99 ? -14.577 2.030 -39.173 1.00 49.81 99 GLY A C 1
ATOM 724 O O . GLY A 1 99 ? -15.671 1.480 -39.224 1.00 49.81 99 GLY A O 1
ATOM 725 N N . GLY A 1 100 ? -13.958 2.311 -38.030 1.00 45.78 100 GLY A N 1
ATOM 726 C CA . GLY A 1 100 ? -14.606 2.346 -36.726 1.00 45.78 100 GLY A CA 1
ATOM 727 C C . GLY A 1 100 ? -14.571 3.780 -36.220 1.00 45.78 100 GLY A C 1
ATOM 728 O O . GLY A 1 100 ? -13.520 4.289 -35.851 1.00 45.78 100 GLY A O 1
ATOM 729 N N . HIS A 1 101 ? -15.717 4.450 -36.261 1.00 47.38 101 HIS A N 1
ATOM 730 C CA . HIS A 1 101 ? -15.932 5.804 -35.763 1.00 47.38 101 HIS A CA 1
ATOM 731 C C . HIS A 1 101 ? -15.597 5.880 -34.261 1.00 47.38 101 HIS A C 1
ATOM 733 O O . HIS A 1 101 ? -16.438 5.608 -33.405 1.00 47.38 101 HIS A O 1
ATOM 739 N N . TRP A 1 102 ? -14.352 6.229 -33.932 1.00 47.97 102 TRP A N 1
ATOM 740 C CA . TRP A 1 102 ? -13.937 6.548 -32.569 1.00 47.97 102 TRP A CA 1
ATOM 741 C C . TRP A 1 102 ? -14.199 8.028 -32.323 1.00 47.97 102 TRP A C 1
ATOM 743 O O . TRP A 1 102 ? -13.579 8.919 -32.908 1.00 47.97 102 TRP A O 1
ATOM 753 N N . THR A 1 103 ? -15.186 8.291 -31.476 1.00 44.72 103 THR A N 1
ATOM 754 C CA . THR A 1 103 ? -15.542 9.630 -31.025 1.00 44.72 103 THR A CA 1
ATOM 755 C C . THR A 1 103 ? -14.345 10.275 -30.340 1.00 44.72 103 THR A C 1
ATOM 757 O O . THR A 1 103 ? -13.874 9.817 -29.301 1.00 44.72 103 THR A O 1
ATOM 760 N N . LYS A 1 104 ? -13.872 11.364 -30.945 1.00 49.16 104 LYS A N 1
ATOM 761 C CA . LYS A 1 104 ? -12.789 12.242 -30.500 1.00 49.16 104 LYS A CA 1
ATOM 762 C C . LYS A 1 104 ? -13.159 12.932 -29.177 1.00 49.16 104 LYS A C 1
ATOM 764 O O . LYS A 1 104 ? -13.557 14.094 -29.159 1.00 49.16 104 LYS A O 1
ATOM 769 N N . GLY A 1 105 ? -13.051 12.204 -28.069 1.00 50.12 105 GLY A N 1
ATOM 770 C CA . GLY A 1 105 ? -13.197 12.723 -26.711 1.00 50.12 105 GLY A CA 1
ATOM 771 C C . GLY A 1 105 ? -11.946 13.488 -26.294 1.00 50.12 105 GLY A C 1
ATOM 772 O O . GLY A 1 105 ? -10.955 12.908 -25.869 1.00 50.12 105 GLY A O 1
ATOM 773 N N . LYS A 1 106 ? -11.982 14.810 -26.447 1.00 50.28 106 LYS A N 1
ATOM 774 C CA . LYS A 1 106 ? -10.917 15.758 -26.097 1.00 50.28 106 LYS A CA 1
ATOM 775 C C . LYS A 1 106 ? -10.875 15.962 -24.571 1.00 50.28 106 LYS A C 1
ATOM 777 O O . LYS A 1 106 ? -11.261 17.016 -24.079 1.00 50.28 106 LYS A O 1
ATOM 782 N N . GLY A 1 107 ? -10.479 14.939 -23.817 1.00 51.75 107 GLY A N 1
ATOM 783 C CA . GLY A 1 107 ? -10.296 15.007 -22.364 1.00 51.75 107 GLY A CA 1
ATOM 784 C C . GLY A 1 107 ? -8.819 15.152 -22.013 1.00 51.75 107 GLY A C 1
ATOM 785 O O . GLY A 1 107 ? -8.014 14.333 -22.440 1.00 51.75 107 GLY A O 1
ATOM 786 N N . LYS A 1 108 ? -8.453 16.200 -21.261 1.00 50.62 108 LYS A N 1
ATOM 787 C CA . LYS A 1 108 ? -7.128 16.341 -20.630 1.00 50.62 108 LYS A CA 1
ATOM 788 C C . LYS A 1 108 ? -6.778 15.022 -19.934 1.00 50.62 108 LYS A C 1
ATOM 790 O O . LYS A 1 108 ? -7.539 14.600 -19.068 1.00 50.62 108 LYS A O 1
ATOM 795 N N . GLY A 1 109 ? -5.663 14.408 -20.331 1.00 49.03 109 GLY A N 1
ATOM 796 C CA . GLY A 1 109 ? -5.155 13.156 -19.777 1.00 49.03 109 GLY A CA 1
ATOM 797 C C . GLY A 1 109 ? -4.837 13.307 -18.297 1.00 49.03 109 GLY A C 1
ATOM 798 O O . GLY A 1 109 ? -3.717 13.631 -17.921 1.00 49.03 109 GLY A O 1
ATOM 799 N N . VAL A 1 110 ? -5.846 13.109 -17.457 1.00 56.53 110 VAL A N 1
ATOM 800 C CA . VAL A 1 110 ? -5.618 12.627 -16.104 1.00 56.53 110 VAL A CA 1
ATOM 801 C C . VAL A 1 110 ? -5.150 11.201 -16.319 1.00 56.53 110 VAL A C 1
ATOM 803 O O . VAL A 1 110 ? -5.931 10.385 -16.805 1.00 56.53 110 VAL A O 1
ATOM 806 N N . GLU A 1 111 ? -3.863 10.956 -16.078 1.00 58.19 111 GLU A N 1
ATOM 807 C CA . GLU A 1 111 ? -3.262 9.626 -16.063 1.00 58.19 111 GLU A CA 1
ATOM 808 C C . GLU A 1 111 ? -4.180 8.725 -15.230 1.00 58.19 111 GLU A C 1
ATOM 810 O O . GLU A 1 111 ? -4.278 8.855 -14.007 1.00 58.19 111 GLU A O 1
ATOM 815 N N . GLN A 1 112 ? -4.990 7.923 -15.918 1.00 58.81 112 GLN A N 1
ATOM 816 C CA . GLN A 1 112 ? -5.992 7.099 -15.276 1.00 58.81 112 GLN A CA 1
ATOM 817 C C . GLN A 1 112 ? -5.200 5.955 -14.659 1.00 58.81 112 GLN A C 1
ATOM 819 O O . GLN A 1 112 ? -4.815 5.031 -15.366 1.00 58.81 112 GLN A O 1
ATOM 824 N N . VAL A 1 113 ? -4.876 6.069 -13.369 1.00 62.56 113 VAL A N 1
ATOM 825 C CA . VAL A 1 113 ? -4.195 5.005 -12.627 1.00 62.56 113 VAL A CA 1
ATOM 826 C C . VAL A 1 113 ? -5.053 3.755 -12.778 1.00 62.56 113 VAL A C 1
ATOM 828 O O . VAL A 1 113 ? -6.157 3.680 -12.231 1.00 62.56 113 VAL A O 1
ATOM 831 N N . SER A 1 114 ? -4.595 2.812 -13.597 1.00 71.44 114 SER A N 1
ATOM 832 C CA . SER A 1 114 ? -5.300 1.564 -13.820 1.00 71.44 114 SER A CA 1
ATOM 833 C C . SER A 1 114 ? -5.175 0.738 -12.548 1.00 71.44 114 SER A C 1
ATOM 835 O O . SER A 1 114 ? -4.088 0.343 -12.126 1.00 71.44 114 SER A O 1
ATOM 837 N N . TRP A 1 115 ? -6.308 0.538 -11.879 1.00 83.12 115 TRP A N 1
ATOM 838 C CA . TRP A 1 115 ? -6.377 -0.254 -10.656 1.00 83.12 115 TRP A CA 1
ATOM 839 C C . TRP A 1 115 ? -5.741 -1.630 -10.884 1.00 83.12 115 TRP A C 1
ATOM 841 O O . TRP A 1 115 ? -5.985 -2.266 -11.908 1.00 83.12 115 TRP A O 1
ATOM 851 N N . GLY A 1 116 ? -4.917 -2.082 -9.939 1.00 80.69 116 GLY A N 1
ATOM 852 C CA . GLY A 1 116 ? -4.239 -3.377 -9.999 1.00 80.69 116 GLY A CA 1
ATOM 853 C C . GLY A 1 116 ? -3.077 -3.484 -10.989 1.00 80.69 116 GLY A C 1
ATOM 854 O O . GLY A 1 116 ? -2.434 -4.526 -11.008 1.00 80.69 116 GLY A O 1
ATOM 855 N N . THR A 1 117 ? -2.774 -2.456 -11.789 1.00 88.94 117 THR A N 1
ATOM 856 C CA . THR A 1 117 ? -1.577 -2.473 -12.645 1.00 88.94 117 THR A CA 1
ATOM 857 C C . THR A 1 117 ? -0.363 -2.011 -11.839 1.00 88.94 117 THR A C 1
ATOM 859 O O . THR A 1 117 ? -0.407 -0.906 -11.290 1.00 88.94 117 THR A O 1
ATOM 862 N N . PRO A 1 118 ? 0.706 -2.820 -11.748 1.00 93.12 118 PRO A N 1
ATOM 863 C CA . PRO A 1 118 ? 1.954 -2.387 -11.139 1.00 93.12 118 PRO A CA 1
ATOM 864 C C . PRO A 1 118 ? 2.540 -1.185 -11.882 1.00 93.12 118 PRO A C 1
ATOM 866 O O . PRO A 1 118 ? 2.570 -1.155 -13.111 1.00 93.12 118 PRO A O 1
ATOM 869 N N . ARG A 1 119 ? 3.007 -0.185 -11.134 1.00 93.50 119 ARG A N 1
ATOM 870 C CA . ARG A 1 119 ? 3.701 0.987 -11.676 1.00 93.50 119 ARG A CA 1
ATOM 871 C C . ARG A 1 119 ? 5.027 1.174 -10.962 1.00 93.50 119 ARG A C 1
ATOM 873 O O . ARG A 1 119 ? 5.053 1.259 -9.737 1.00 93.50 119 ARG A O 1
ATOM 880 N N . VAL A 1 120 ? 6.109 1.335 -11.717 1.00 95.44 120 VAL A N 1
ATOM 881 C CA . VAL A 1 120 ? 7.381 1.790 -11.148 1.00 95.44 120 VAL A CA 1
ATOM 882 C C . VAL A 1 120 ? 7.284 3.281 -10.831 1.00 95.44 120 VAL A C 1
ATOM 884 O O . VAL A 1 120 ? 6.972 4.099 -11.695 1.00 95.44 120 VAL A O 1
ATOM 887 N N . VAL A 1 121 ? 7.550 3.633 -9.578 1.00 94.75 121 VAL A N 1
ATOM 888 C CA . VAL A 1 121 ? 7.656 5.012 -9.103 1.00 94.75 121 VAL A CA 1
ATOM 889 C C . VAL A 1 121 ? 9.128 5.314 -8.884 1.00 94.75 121 VAL A C 1
ATOM 891 O O . VAL A 1 121 ? 9.816 4.595 -8.160 1.00 94.75 121 VAL A O 1
ATOM 894 N N . THR A 1 122 ? 9.615 6.376 -9.519 1.00 95.56 122 THR A N 1
ATOM 895 C CA . THR A 1 122 ? 11.021 6.817 -9.418 1.00 95.56 122 THR A CA 1
ATOM 896 C C . THR A 1 122 ? 11.140 8.186 -8.755 1.00 95.56 122 THR A C 1
ATOM 898 O O . THR A 1 122 ? 12.217 8.601 -8.327 1.00 95.56 122 THR A O 1
ATOM 901 N N . GLU A 1 123 ? 10.019 8.889 -8.641 1.00 95.56 123 GLU A N 1
ATOM 902 C CA . GLU A 1 123 ? 9.926 10.211 -8.065 1.00 95.56 123 GLU A CA 1
ATOM 903 C C . GLU A 1 123 ? 10.155 10.176 -6.546 1.00 95.56 123 GLU A C 1
ATOM 905 O O . GLU A 1 123 ? 9.696 9.257 -5.857 1.00 95.56 123 GLU A O 1
ATOM 910 N N . PRO A 1 124 ? 10.815 11.204 -5.977 1.00 95.31 124 PRO A N 1
ATOM 911 C CA . PRO A 1 124 ? 10.976 11.304 -4.537 1.00 95.31 124 PRO A CA 1
ATOM 912 C C . PRO A 1 124 ? 9.627 11.313 -3.811 1.00 95.31 124 PRO A C 1
ATOM 914 O O . PRO A 1 124 ? 8.751 12.127 -4.105 1.00 95.31 124 PRO A O 1
ATOM 917 N N . THR A 1 125 ? 9.479 10.452 -2.808 1.00 93.38 125 THR A N 1
ATOM 918 C CA . THR A 1 125 ? 8.289 10.405 -1.954 1.00 93.38 125 THR A CA 1
ATOM 919 C C . THR A 1 125 ? 8.552 11.071 -0.617 1.00 93.38 125 THR A C 1
ATOM 921 O O . THR A 1 125 ? 9.585 10.846 0.009 1.00 93.38 125 THR A O 1
ATOM 924 N N . ILE A 1 126 ? 7.599 11.887 -0.164 1.00 95.06 126 ILE A N 1
ATOM 925 C CA . ILE A 1 126 ? 7.668 12.592 1.118 1.00 95.06 126 ILE A CA 1
ATOM 926 C C . ILE A 1 126 ? 6.643 11.972 2.065 1.00 95.06 126 ILE A C 1
ATOM 928 O O . ILE A 1 126 ? 5.440 11.983 1.796 1.00 95.06 126 ILE A O 1
ATOM 932 N N . THR A 1 127 ? 7.124 11.434 3.180 1.00 92.69 127 THR A N 1
ATOM 933 C CA . THR A 1 127 ? 6.295 10.898 4.258 1.00 92.69 127 THR A CA 1
ATOM 934 C C . THR A 1 127 ? 6.221 11.927 5.376 1.00 92.69 127 THR A C 1
ATOM 936 O O . THR A 1 127 ? 7.232 12.240 6.008 1.00 92.69 127 THR A O 1
ATOM 939 N N . ASN A 1 128 ? 5.014 12.438 5.625 1.00 94.38 128 ASN A N 1
ATOM 940 C CA . ASN A 1 128 ? 4.769 13.371 6.718 1.00 94.38 128 ASN A CA 1
ATOM 941 C C . ASN A 1 128 ? 4.875 12.640 8.061 1.00 94.38 128 ASN A C 1
ATOM 943 O O . ASN A 1 128 ? 4.103 11.723 8.345 1.00 94.38 128 ASN A O 1
ATOM 947 N N . VAL A 1 129 ? 5.822 13.069 8.886 1.00 92.81 129 VAL A N 1
ATOM 948 C CA . VAL A 1 129 ? 6.161 12.416 10.159 1.00 92.81 129 VAL A CA 1
ATOM 949 C C . VAL A 1 129 ? 5.379 12.945 11.359 1.00 92.81 129 VAL A C 1
ATOM 951 O O . VAL A 1 129 ? 5.613 12.502 12.480 1.00 92.81 129 VAL A O 1
ATOM 954 N N . ARG A 1 130 ? 4.477 13.914 11.154 1.00 92.50 130 ARG A N 1
ATOM 955 C CA . ARG A 1 130 ? 3.605 14.511 12.184 1.00 92.50 130 ARG A CA 1
ATOM 956 C C . ARG A 1 130 ? 4.328 14.879 13.489 1.00 92.50 130 ARG A C 1
ATOM 958 O O . ARG A 1 130 ? 3.787 14.702 14.575 1.00 92.50 130 ARG A O 1
ATOM 965 N N . GLY A 1 131 ? 5.553 15.392 13.378 1.00 90.81 131 GLY A N 1
ATOM 966 C CA . GLY A 1 131 ? 6.354 15.838 14.522 1.00 90.81 131 GLY A CA 1
ATOM 967 C C . GLY A 1 131 ? 7.147 14.746 15.247 1.00 90.81 131 GLY A C 1
ATOM 968 O O . GLY A 1 131 ? 7.812 15.061 16.228 1.00 90.81 131 GLY A O 1
ATOM 969 N N . VAL A 1 132 ? 7.136 13.492 14.775 1.00 94.00 132 VAL A N 1
ATOM 970 C CA . VAL A 1 132 ? 8.012 12.430 15.316 1.00 94.00 132 VAL A CA 1
ATOM 971 C C . VAL A 1 132 ? 9.483 12.705 14.985 1.00 94.00 132 VAL A C 1
ATOM 973 O O . VAL A 1 132 ? 10.366 12.449 15.799 1.00 94.00 132 VAL A O 1
ATOM 976 N N . PHE A 1 133 ? 9.750 13.278 13.809 1.00 94.06 133 PHE A N 1
ATOM 977 C CA . PHE A 1 133 ? 11.079 13.738 13.406 1.00 94.06 133 PHE A CA 1
ATOM 978 C C . PHE A 1 133 ? 11.070 15.251 13.166 1.00 94.06 133 PHE A C 1
ATOM 980 O O . PHE A 1 133 ? 10.026 15.847 12.905 1.00 94.06 133 PHE A O 1
ATOM 987 N N . GLN A 1 134 ? 12.253 15.874 13.218 1.00 96.06 134 GLN A N 1
ATOM 988 C CA . GLN A 1 134 ? 12.409 17.317 12.976 1.00 96.06 134 GLN A CA 1
ATOM 989 C C . GLN A 1 134 ? 12.040 17.732 11.543 1.00 96.06 134 GLN A C 1
ATOM 991 O O . GLN A 1 134 ? 11.724 18.894 11.299 1.00 96.06 134 GLN A O 1
ATOM 996 N N . ARG A 1 135 ? 12.139 16.804 10.586 1.00 96.69 135 ARG A N 1
ATOM 997 C CA . ARG A 1 135 ? 11.859 17.012 9.162 1.00 96.69 135 ARG A CA 1
ATOM 998 C C . ARG A 1 135 ? 11.115 15.803 8.613 1.00 96.69 135 ARG A C 1
ATOM 1000 O O . ARG A 1 135 ? 11.280 14.698 9.131 1.00 96.69 135 ARG A O 1
ATOM 1007 N N . ASP A 1 136 ? 10.351 16.016 7.549 1.00 96.50 136 ASP A N 1
ATOM 1008 C CA . ASP A 1 136 ? 9.703 14.930 6.821 1.00 96.50 136 ASP A CA 1
ATOM 1009 C C . ASP A 1 136 ? 10.733 13.976 6.208 1.00 96.50 136 ASP A C 1
ATOM 1011 O O . ASP A 1 136 ? 11.814 14.379 5.765 1.00 96.50 136 ASP A O 1
ATOM 1015 N N . VAL A 1 137 ? 10.382 12.691 6.169 1.00 95.31 137 VAL A N 1
ATOM 1016 C CA . VAL A 1 137 ? 11.239 11.660 5.582 1.00 95.31 137 VAL A CA 1
ATOM 1017 C C . VAL A 1 137 ? 11.026 11.669 4.078 1.00 95.31 137 VAL A C 1
ATOM 1019 O O . VAL A 1 137 ? 9.921 11.413 3.602 1.00 95.31 137 VAL A O 1
ATOM 1022 N N . THR A 1 138 ? 12.088 11.958 3.328 1.00 96.12 138 THR A N 1
ATOM 1023 C CA . THR A 1 138 ? 12.075 11.896 1.862 1.00 96.12 138 THR A CA 1
ATOM 1024 C C . THR A 1 138 ? 12.804 10.641 1.397 1.00 96.12 138 THR A C 1
ATOM 1026 O O . THR A 1 138 ? 13.998 10.502 1.658 1.00 96.12 138 THR A O 1
ATOM 1029 N N . SER A 1 139 ? 12.112 9.744 0.696 1.00 94.00 139 SER A N 1
ATOM 1030 C CA . SER A 1 139 ? 12.721 8.590 0.027 1.00 94.00 139 SER A CA 1
ATOM 1031 C C . SER A 1 139 ? 12.919 8.894 -1.454 1.00 94.00 139 SER A C 1
ATOM 1033 O O . SER A 1 139 ? 12.043 9.468 -2.094 1.00 94.00 139 SER A O 1
ATOM 1035 N N . ARG A 1 140 ? 14.074 8.509 -2.002 1.00 95.56 140 ARG A N 1
ATOM 1036 C CA . ARG A 1 140 ? 14.377 8.560 -3.446 1.00 95.56 140 ARG A CA 1
ATOM 1037 C C . ARG A 1 140 ? 14.584 7.168 -4.042 1.00 95.56 140 ARG A C 1
ATOM 1039 O O . ARG A 1 140 ? 15.105 7.050 -5.145 1.00 95.56 140 ARG A O 1
ATOM 1046 N N . LEU A 1 141 ? 14.264 6.123 -3.281 1.00 95.69 141 LEU A N 1
ATOM 1047 C CA . LEU A 1 141 ? 14.412 4.754 -3.751 1.00 95.69 141 LEU A CA 1
ATOM 1048 C C . LEU A 1 141 ? 13.265 4.433 -4.710 1.00 95.69 141 LEU A C 1
ATOM 1050 O O . LEU A 1 141 ? 12.113 4.639 -4.318 1.00 95.69 141 LEU A O 1
ATOM 1054 N N . PRO A 1 142 ? 13.561 3.930 -5.920 1.00 96.12 142 PRO A N 1
ATOM 1055 C CA . PRO A 1 142 ? 12.535 3.408 -6.802 1.00 96.12 142 PRO A CA 1
ATOM 1056 C C . PRO A 1 142 ? 11.757 2.284 -6.124 1.00 96.12 142 PRO A C 1
ATOM 1058 O O . PRO A 1 142 ? 12.330 1.493 -5.370 1.00 96.12 142 PRO A O 1
ATOM 1061 N N . TYR A 1 143 ? 10.461 2.208 -6.395 1.00 96.25 143 TYR A N 1
ATOM 1062 C CA . TYR A 1 143 ? 9.603 1.159 -5.857 1.00 96.25 143 TYR A CA 1
ATOM 1063 C C . TYR A 1 143 ? 8.473 0.830 -6.824 1.00 96.25 143 TYR A C 1
ATOM 1065 O O . TYR A 1 143 ? 8.097 1.649 -7.662 1.00 96.25 143 T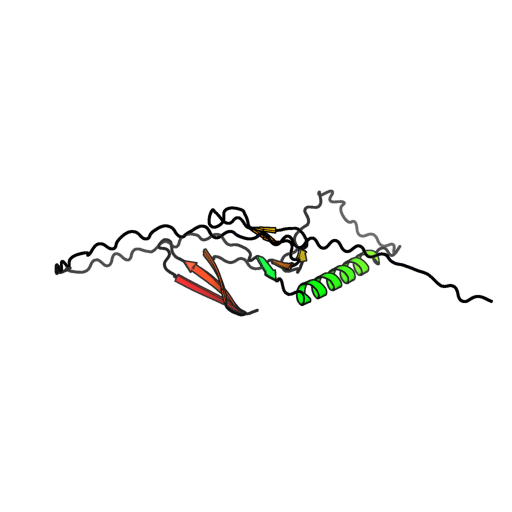YR A O 1
ATOM 1073 N N . VAL A 1 144 ? 7.922 -0.372 -6.701 1.00 96.06 144 VAL A N 1
ATOM 1074 C CA . VAL A 1 144 ? 6.714 -0.770 -7.419 1.00 96.06 144 VAL A CA 1
ATOM 1075 C C . VAL A 1 144 ? 5.505 -0.422 -6.576 1.00 96.06 144 VAL A C 1
ATOM 1077 O O . VAL A 1 144 ? 5.429 -0.726 -5.386 1.00 96.06 144 VAL A O 1
ATOM 1080 N N . GLU A 1 145 ? 4.544 0.230 -7.203 1.00 95.00 145 GLU A N 1
ATOM 1081 C CA . GLU A 1 145 ? 3.284 0.593 -6.599 1.00 95.00 145 GLU A CA 1
ATOM 1082 C C . GLU A 1 145 ? 2.141 -0.225 -7.180 1.00 95.00 145 GLU A C 1
ATOM 1084 O O . GLU A 1 145 ? 1.967 -0.279 -8.397 1.00 95.00 145 GLU A O 1
ATOM 1089 N N . VAL A 1 146 ? 1.326 -0.808 -6.301 1.00 93.62 146 VAL A N 1
ATOM 1090 C CA . VAL A 1 146 ? 0.101 -1.517 -6.684 1.00 93.62 146 VAL A CA 1
ATOM 1091 C C . VAL A 1 146 ? -1.058 -0.986 -5.856 1.00 93.62 146 VAL A C 1
ATOM 1093 O O . VAL A 1 146 ? -0.991 -0.928 -4.626 1.00 93.62 146 VAL A O 1
ATOM 1096 N N . VAL A 1 147 ? -2.143 -0.601 -6.526 1.00 94.00 147 VAL A N 1
ATOM 1097 C CA . VAL A 1 147 ? -3.381 -0.178 -5.864 1.00 94.00 147 VAL A CA 1
ATOM 1098 C C . VAL A 1 147 ? -4.422 -1.280 -5.996 1.00 94.00 147 VAL A C 1
ATOM 1100 O O . VAL A 1 147 ? -4.720 -1.716 -7.107 1.00 94.00 147 VAL A O 1
ATOM 1103 N N . SER A 1 148 ? -4.988 -1.727 -4.876 1.00 93.69 148 SER A N 1
ATOM 1104 C CA . SER A 1 148 ? -5.989 -2.792 -4.870 1.00 93.69 148 SER A CA 1
ATOM 1105 C C . SER A 1 148 ? -7.227 -2.388 -5.669 1.00 93.69 148 SER A C 1
ATOM 1107 O O . SER A 1 148 ? -7.708 -1.260 -5.566 1.00 93.69 148 SER A O 1
ATOM 1109 N N . ALA A 1 149 ? -7.792 -3.326 -6.428 1.00 91.62 149 ALA A N 1
ATOM 1110 C CA . ALA A 1 149 ? -9.091 -3.122 -7.069 1.00 91.62 149 ALA A CA 1
ATOM 1111 C C . ALA A 1 149 ? -10.232 -3.124 -6.035 1.00 91.62 149 ALA A C 1
ATOM 1113 O O . ALA A 1 149 ? -11.178 -2.344 -6.134 1.00 91.62 149 ALA A O 1
ATOM 1114 N N . GLU A 1 150 ? -10.112 -3.971 -5.011 1.00 93.75 150 GLU A N 1
ATOM 1115 C CA . GLU A 1 150 ? -11.065 -4.058 -3.908 1.00 93.75 150 GLU A CA 1
ATOM 1116 C C . GLU A 1 150 ? -10.908 -2.887 -2.927 1.00 93.75 150 GLU A C 1
ATOM 1118 O O . GLU A 1 150 ? -9.810 -2.344 -2.743 1.00 93.75 150 GLU A O 1
ATOM 1123 N N . LYS A 1 151 ? -12.024 -2.496 -2.300 1.00 94.88 151 LYS A N 1
ATOM 1124 C 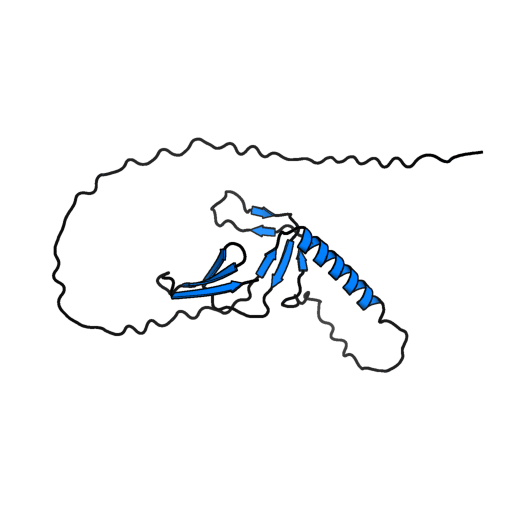CA . LYS A 1 151 ? -12.062 -1.503 -1.227 1.00 94.88 151 LYS A CA 1
ATOM 1125 C C . LYS A 1 151 ? -12.303 -2.174 0.118 1.00 94.88 151 LYS A C 1
ATOM 1127 O O . LYS A 1 151 ? -13.166 -3.034 0.241 1.00 94.88 151 LYS A O 1
ATOM 1132 N N . PHE A 1 152 ? -11.637 -1.669 1.147 1.00 95.19 152 PHE A N 1
ATOM 1133 C CA . PHE A 1 152 ? -11.654 -2.229 2.490 1.00 95.19 152 PHE A CA 1
ATOM 1134 C C . PHE A 1 152 ? -12.176 -1.204 3.499 1.00 95.19 152 PHE A C 1
ATOM 1136 O O . PHE A 1 152 ? -11.811 -0.027 3.458 1.00 95.19 152 PHE A O 1
ATOM 1143 N N . ALA A 1 153 ? -13.040 -1.651 4.413 1.00 95.00 153 ALA A N 1
ATOM 1144 C CA . ALA A 1 153 ? -13.532 -0.857 5.541 1.00 95.00 153 ALA A CA 1
ATOM 1145 C C . ALA A 1 153 ? -12.610 -1.075 6.744 1.00 95.00 153 ALA A C 1
ATOM 1147 O O . ALA A 1 153 ? -12.930 -1.860 7.633 1.00 95.00 153 ALA A O 1
ATOM 1148 N N . VAL A 1 154 ? -11.432 -0.453 6.736 1.00 94.62 154 VAL A N 1
ATOM 1149 C CA . VAL A 1 154 ? -10.387 -0.681 7.748 1.00 94.62 154 VAL A CA 1
ATOM 1150 C C . VAL A 1 154 ? -10.008 0.618 8.437 1.00 94.62 154 VAL A C 1
ATOM 1152 O O . VAL A 1 154 ? -10.007 1.686 7.823 1.00 94.62 154 VAL A O 1
ATOM 1155 N N . THR A 1 155 ? -9.695 0.524 9.726 1.00 93.31 155 THR A N 1
ATOM 1156 C CA . THR A 1 155 ? -9.204 1.665 10.506 1.00 93.31 155 THR A CA 1
ATOM 1157 C C . THR A 1 155 ? -7.690 1.776 10.440 1.00 93.31 155 THR A C 1
ATOM 1159 O O . THR A 1 155 ? -7.169 2.886 10.461 1.00 93.31 155 THR A O 1
ATOM 1162 N N . ASP A 1 156 ? -7.000 0.637 10.370 1.00 93.50 156 ASP A N 1
ATOM 1163 C CA . ASP A 1 156 ? -5.544 0.576 10.403 1.00 93.50 156 ASP A CA 1
ATOM 1164 C C . ASP A 1 156 ? -5.030 -0.596 9.558 1.00 93.50 156 ASP A C 1
ATOM 1166 O O . ASP A 1 156 ? -5.757 -1.569 9.325 1.00 93.50 156 ASP A O 1
ATOM 1170 N N . VAL A 1 157 ? -3.791 -0.488 9.087 1.00 94.06 157 VAL A N 1
ATOM 1171 C CA . VAL A 1 157 ? -3.132 -1.500 8.254 1.00 94.06 157 VAL A CA 1
ATOM 1172 C C . VAL A 1 157 ? -1.760 -1.778 8.838 1.00 94.06 157 VAL A C 1
ATOM 1174 O O . VAL A 1 157 ? -0.940 -0.875 8.979 1.00 94.06 157 VAL A O 1
ATOM 1177 N N . MET A 1 158 ? -1.507 -3.042 9.148 1.00 93.88 158 MET A N 1
ATOM 1178 C CA . MET A 1 158 ? -0.199 -3.521 9.574 1.00 93.88 158 MET A CA 1
ATOM 1179 C C . MET A 1 158 ? 0.330 -4.537 8.564 1.00 93.88 158 MET A C 1
ATOM 1181 O O . MET A 1 158 ? -0.433 -5.156 7.826 1.00 93.88 158 MET A O 1
ATOM 1185 N N . MET A 1 159 ? 1.645 -4.698 8.529 1.00 92.69 159 MET A N 1
ATOM 1186 C CA . MET A 1 159 ? 2.326 -5.685 7.699 1.00 92.69 159 MET A CA 1
ATOM 1187 C C . MET A 1 159 ? 3.135 -6.596 8.621 1.00 92.69 159 MET A C 1
ATOM 1189 O O . MET A 1 159 ? 3.824 -6.093 9.508 1.00 92.69 159 MET A O 1
ATOM 1193 N N . ASP A 1 160 ? 3.008 -7.906 8.430 1.00 93.88 160 ASP A N 1
ATOM 1194 C CA . ASP A 1 160 ? 3.644 -8.950 9.238 1.00 93.88 160 ASP A CA 1
ATOM 1195 C C . ASP A 1 160 ? 4.231 -10.021 8.315 1.00 93.88 160 ASP A C 1
ATOM 1197 O O . ASP A 1 160 ? 3.483 -10.708 7.617 1.00 93.88 160 ASP A O 1
ATOM 1201 N N . ASP A 1 161 ? 5.560 -10.124 8.271 1.00 89.50 161 ASP A N 1
ATOM 1202 C CA . ASP A 1 161 ? 6.326 -10.942 7.323 1.00 89.50 161 ASP A CA 1
ATOM 1203 C C . ASP A 1 161 ? 5.842 -10.800 5.863 1.00 89.50 161 ASP A C 1
ATOM 1205 O O . ASP A 1 161 ? 6.213 -9.857 5.164 1.00 89.50 161 ASP A O 1
ATOM 1209 N N . SER A 1 162 ? 4.998 -11.728 5.399 1.00 87.12 162 SER A N 1
ATOM 1210 C CA . SER A 1 162 ? 4.420 -11.785 4.047 1.00 87.12 162 SER A CA 1
ATOM 1211 C C . SER A 1 162 ? 2.907 -11.534 4.010 1.00 87.12 162 SER A C 1
ATOM 1213 O O . SER A 1 162 ? 2.223 -11.907 3.053 1.00 87.12 162 SER A O 1
ATOM 1215 N N . ARG A 1 163 ? 2.347 -10.948 5.071 1.00 92.62 163 ARG A N 1
ATOM 1216 C CA . ARG A 1 163 ? 0.903 -10.788 5.262 1.00 92.62 163 ARG A CA 1
ATOM 1217 C C . ARG A 1 163 ? 0.544 -9.342 5.547 1.00 92.62 163 ARG A C 1
ATOM 1219 O O . ARG A 1 163 ? 1.237 -8.635 6.276 1.00 92.62 163 ARG A O 1
ATOM 1226 N N . LEU A 1 164 ? -0.594 -8.921 5.013 1.00 93.94 164 LEU A N 1
ATOM 1227 C CA . LEU A 1 164 ? -1.215 -7.650 5.359 1.00 93.94 164 LEU A CA 1
ATOM 1228 C C . LEU A 1 164 ? -2.320 -7.917 6.374 1.00 93.94 164 LEU A C 1
ATOM 1230 O O . LEU A 1 164 ? -3.241 -8.697 6.128 1.00 93.94 164 LEU A O 1
ATOM 1234 N N . LEU A 1 165 ? -2.223 -7.254 7.518 1.00 96.19 165 LEU A N 1
ATOM 1235 C CA . LEU A 1 165 ? -3.200 -7.306 8.591 1.00 96.19 165 LEU A CA 1
ATOM 1236 C C . LEU A 1 165 ? -4.080 -6.063 8.504 1.00 96.19 165 LEU A C 1
ATOM 1238 O O . LEU A 1 165 ? -3.647 -4.934 8.739 1.00 96.19 165 LEU A O 1
ATOM 1242 N N . LEU A 1 166 ? -5.338 -6.284 8.163 1.00 96.12 166 LEU A N 1
ATOM 1243 C CA . LEU A 1 166 ? -6.359 -5.263 8.032 1.00 96.12 166 LEU A CA 1
ATOM 1244 C C . LEU A 1 166 ? -7.153 -5.188 9.334 1.00 96.12 166 LEU A C 1
ATOM 1246 O O . LEU A 1 166 ? -7.940 -6.079 9.658 1.00 96.12 166 LEU A O 1
ATOM 1250 N N . LEU A 1 167 ? -6.930 -4.126 10.104 1.00 95.94 167 LEU A N 1
ATOM 1251 C CA . LEU A 1 167 ? -7.500 -3.987 11.438 1.00 95.94 167 LEU A CA 1
ATOM 1252 C C . LEU A 1 167 ? -8.760 -3.127 11.403 1.00 95.94 167 LEU A C 1
ATOM 1254 O O . LEU A 1 167 ? -8.771 -2.020 10.852 1.00 95.94 167 LEU A O 1
ATOM 1258 N N . LYS A 1 168 ? -9.808 -3.608 12.073 1.00 94.75 168 LYS A N 1
ATOM 1259 C CA . LYS A 1 168 ? -11.026 -2.844 12.351 1.00 94.75 168 LYS A CA 1
ATOM 1260 C C . LYS A 1 168 ? -11.128 -2.593 13.845 1.00 94.75 168 LYS A C 1
ATOM 1262 O O . LYS A 1 168 ? -11.284 -3.528 14.635 1.00 94.75 168 LYS A O 1
ATOM 1267 N N . ARG A 1 169 ? -11.027 -1.326 14.233 1.00 94.00 169 ARG A N 1
ATOM 1268 C C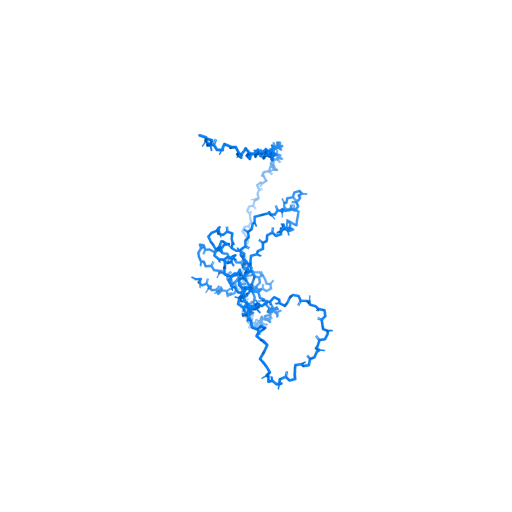A . ARG A 1 169 ? -11.192 -0.865 15.611 1.00 94.00 169 ARG A CA 1
ATOM 1269 C C . ARG A 1 169 ? -12.542 -0.176 15.773 1.00 94.00 169 ARG A C 1
ATOM 1271 O O . ARG A 1 169 ? -12.987 0.539 14.880 1.00 94.00 169 ARG A O 1
ATOM 1278 N N . GLY A 1 170 ? -13.194 -0.408 16.908 1.00 90.69 170 GLY A N 1
ATOM 1279 C CA . GLY A 1 170 ? -14.403 0.326 17.284 1.00 90.69 170 GLY A CA 1
ATOM 1280 C C . GLY A 1 170 ? -14.093 1.772 17.682 1.00 90.69 170 GLY A C 1
ATOM 1281 O O . GLY A 1 170 ? -12.928 2.153 17.799 1.00 90.69 170 GLY A O 1
ATOM 1282 N N . ALA A 1 171 ? -15.131 2.561 17.965 1.00 90.19 171 ALA A N 1
ATOM 1283 C CA . ALA A 1 171 ? -14.981 3.944 18.431 1.00 90.19 171 ALA A CA 1
ATOM 1284 C C . ALA A 1 171 ? -14.146 4.056 19.726 1.00 90.19 171 ALA A C 1
ATOM 1286 O O . ALA A 1 171 ? -13.408 5.018 19.910 1.00 90.19 171 ALA A O 1
ATOM 1287 N N . SER A 1 172 ? -14.185 3.026 20.580 1.00 92.00 172 SER A N 1
ATOM 1288 C CA . SER A 1 172 ? -13.366 2.912 21.797 1.00 92.00 172 SER A CA 1
ATOM 1289 C C . SER A 1 172 ? -11.887 2.575 21.544 1.00 92.00 172 SER A C 1
ATOM 1291 O O . SER A 1 172 ? -11.121 2.417 22.491 1.00 92.00 172 SER A O 1
ATOM 1293 N N . GLY A 1 173 ? -11.472 2.383 20.287 1.00 91.31 173 GLY A N 1
ATOM 1294 C CA . GLY A 1 173 ? -10.123 1.938 19.916 1.00 91.31 173 GLY A CA 1
ATOM 1295 C C . GLY A 1 173 ? -9.868 0.437 20.118 1.00 91.31 173 GLY A C 1
ATOM 1296 O O . GLY A 1 173 ? -8.826 -0.074 19.683 1.00 91.31 173 GLY A O 1
ATOM 1297 N N . LYS A 1 174 ? -10.817 -0.295 20.723 1.00 93.31 174 LYS A N 1
ATOM 1298 C CA . LYS A 1 174 ? -10.748 -1.754 20.888 1.00 93.31 174 LYS A CA 1
ATOM 1299 C C . LYS A 1 174 ? -10.761 -2.451 19.529 1.00 93.31 174 LYS A C 1
ATOM 1301 O O . LYS A 1 174 ? -11.497 -2.060 18.622 1.00 93.31 174 LYS A O 1
ATOM 1306 N N . LEU A 1 175 ? -9.938 -3.488 19.398 1.00 94.88 175 LEU A N 1
ATOM 1307 C CA . LEU A 1 175 ? -9.860 -4.302 18.191 1.00 94.88 175 LEU A CA 1
ATOM 1308 C C . LEU A 1 175 ? -11.116 -5.173 18.086 1.00 94.88 175 LEU A C 1
ATOM 1310 O O . LEU A 1 175 ? -11.380 -5.969 18.982 1.00 94.88 175 LEU A O 1
ATOM 1314 N N . LYS A 1 176 ? -11.880 -5.005 17.006 1.00 94.25 176 LYS A N 1
ATOM 1315 C CA . LYS A 1 176 ? -13.111 -5.764 16.747 1.00 94.25 176 LYS A CA 1
ATOM 1316 C C . LYS A 1 176 ? -12.873 -6.929 15.794 1.00 94.25 176 LYS A C 1
ATOM 1318 O O . LYS A 1 176 ? -13.400 -8.016 15.998 1.00 94.25 176 LYS A O 1
ATOM 1323 N N . ARG A 1 177 ? -12.087 -6.698 14.740 1.00 95.00 177 ARG A N 1
ATOM 1324 C CA . ARG A 1 177 ? -11.830 -7.688 13.691 1.00 95.00 177 ARG A CA 1
ATOM 1325 C C . ARG A 1 177 ? -10.448 -7.499 13.081 1.00 95.00 177 ARG A C 1
ATOM 1327 O O . ARG A 1 177 ? -9.964 -6.373 12.958 1.00 95.00 177 ARG A O 1
ATOM 1334 N N . VAL A 1 178 ? -9.856 -8.621 12.690 1.00 96.75 178 VAL A N 1
ATOM 1335 C CA . VAL A 1 178 ? -8.616 -8.701 11.920 1.00 96.75 178 VAL A CA 1
ATOM 1336 C C . VAL A 1 178 ? -8.918 -9.504 10.667 1.00 96.75 178 VAL A C 1
ATOM 1338 O O . VAL A 1 178 ? -9.350 -10.649 10.768 1.00 96.75 178 VAL A O 1
ATOM 1341 N N . ASP A 1 179 ? -8.708 -8.899 9.505 1.00 95.81 179 ASP A N 1
ATOM 1342 C CA . ASP A 1 179 ? -8.699 -9.605 8.228 1.00 95.81 179 ASP A CA 1
ATOM 1343 C C . ASP A 1 179 ? -7.234 -9.790 7.803 1.00 95.81 179 ASP A C 1
ATOM 1345 O O . ASP A 1 179 ? -6.427 -8.867 7.918 1.00 95.81 179 ASP A O 1
ATOM 1349 N N . VAL A 1 180 ? -6.868 -10.993 7.359 1.00 95.06 180 VAL A N 1
ATOM 1350 C CA . VAL A 1 180 ? -5.493 -11.325 6.960 1.00 95.06 180 VAL A CA 1
ATOM 1351 C C . VAL A 1 180 ? -5.472 -11.562 5.461 1.00 95.06 180 VAL A C 1
ATOM 1353 O O . VAL A 1 180 ? -6.161 -12.456 4.973 1.00 95.06 180 VAL A O 1
ATOM 1356 N N . LEU A 1 181 ? -4.675 -10.776 4.741 1.00 92.38 181 LEU A N 1
ATOM 1357 C CA . LEU A 1 181 ? -4.406 -10.988 3.324 1.00 92.38 181 LEU A CA 1
ATOM 1358 C C . LEU A 1 181 ? -3.008 -11.578 3.164 1.00 92.38 181 LEU A C 1
ATOM 1360 O O . LEU A 1 181 ? -2.021 -11.005 3.627 1.00 92.38 181 LEU A O 1
ATOM 1364 N N . THR A 1 182 ? -2.939 -12.728 2.509 1.00 88.75 182 THR A N 1
ATOM 1365 C CA . THR A 1 182 ? -1.691 -13.383 2.111 1.00 88.75 182 THR A CA 1
ATOM 1366 C C . THR A 1 182 ? -1.409 -13.046 0.653 1.00 88.75 182 THR A C 1
ATOM 1368 O O . THR A 1 182 ? -2.320 -13.176 -0.169 1.00 88.75 182 THR A O 1
ATOM 1371 N N . MET A 1 183 ? -0.186 -12.601 0.356 1.00 72.44 183 MET A N 1
ATOM 1372 C CA . MET A 1 183 ? 0.277 -12.358 -1.017 1.00 72.44 183 MET A CA 1
ATOM 1373 C C . MET A 1 183 ? 0.832 -13.623 -1.666 1.00 72.44 183 MET A C 1
ATOM 1375 O O . MET A 1 183 ? 1.334 -14.493 -0.917 1.00 72.44 183 MET A O 1
#

Organism: NCBI:txid117069

Radius of gyration: 29.32 Å; chains: 1; bounding box: 78×31×93 Å

Foldseek 3Di:
DDDDDDDDDDDPPPPPPPPPPPPDDDDPDDDDDDDDDDDDDDDDDDDDDPPVPPQPFPQQDWAKDKDKALPVVVLVVLVVVVVVVVVVVVPPPDPDDDDDDDPPPPDDDPPPPDAFRKDKDQDWDWADPVPPDPGTDIDRRIIIIHIHPGIDRADDWDDDDQKIWGFHAGPVRHTDDTDIDGD